Protein AF-A0A3A5S696-F1 (afdb_monomer_lite)

Foldseek 3Di:
DDPVVVVVVVVVVVVVVVVVVVVVVVVVVVVVVVVVVVVVVVVVVVVVVVVVVVCVVVVVVVCVVVVQQDVLVVVLVVLVVQLVVLVVLLVVLVPDDDPVSSVVSNVSSVVSNVVSVVVNVVSVVVNVVSVVVVVVVVVD

Radius of gyration: 38.75 Å; chains: 1; bounding box: 88×54×99 Å

Secondary structure (DSSP, 8-state):
--HHHHHHHHHHHHHHHHHHHHHHHHHHHHHHHHHHHHHHHHHHHHHHHHHHHHHHHTTHHHHTTSTTTHHHHHHHHHHHHHHHHHHHHHHHHHHSS-HHHHHHHHHHHHHHHHHHHHHHHHHHHHHHHHHHHHHHHTT-

pLDDT: mean 76.32, std 10.0, range [46.38, 89.44]

Structure (mmCIF, N/CA/C/O backbone):
data_AF-A0A3A5S696-F1
#
_entry.id   AF-A0A3A5S696-F1
#
loop_
_atom_site.group_PDB
_atom_site.id
_atom_site.type_symbol
_atom_site.label_atom_id
_atom_site.label_alt_id
_atom_site.label_comp_id
_atom_site.label_asym_id
_atom_site.label_entity_id
_atom_site.label_seq_id
_atom_site.pdbx_PDB_ins_code
_atom_site.Cartn_x
_atom_site.Cartn_y
_atom_site.Cartn_z
_atom_site.occupancy
_atom_site.B_iso_or_equiv
_atom_site.auth_seq_id
_atom_site.auth_comp_id
_atom_site.auth_asym_id
_atom_site.auth_atom_id
_atom_site.pdbx_PDB_model_num
ATOM 1 N N . MET A 1 1 ? 60.175 -32.050 -62.794 1.00 61.44 1 MET A N 1
ATOM 2 C CA . MET A 1 1 ? 59.669 -31.277 -61.624 1.00 61.44 1 MET A CA 1
ATOM 3 C C . MET A 1 1 ? 60.598 -31.523 -60.432 1.00 61.44 1 MET A C 1
ATOM 5 O O . MET A 1 1 ? 60.726 -32.666 -60.021 1.00 61.44 1 MET A O 1
ATOM 9 N N . THR A 1 2 ? 61.292 -30.511 -59.898 1.00 75.62 2 THR A N 1
ATOM 10 C CA . THR A 1 2 ? 62.273 -30.696 -58.803 1.00 75.62 2 THR A CA 1
ATOM 11 C C . THR A 1 2 ? 61.589 -30.851 -57.436 1.00 75.62 2 THR A C 1
ATOM 13 O O . THR A 1 2 ? 60.561 -30.217 -57.181 1.00 75.62 2 THR A O 1
ATOM 16 N N . LYS A 1 3 ? 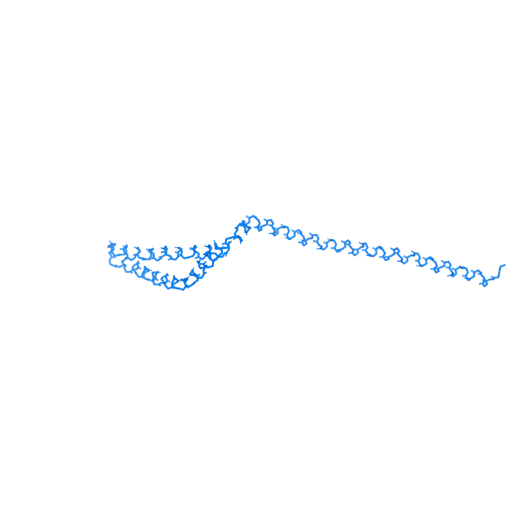62.163 -31.652 -56.516 1.00 78.62 3 LYS A N 1
ATOM 17 C CA . LYS A 1 3 ? 61.605 -31.920 -55.164 1.00 78.62 3 LYS A CA 1
ATOM 18 C C . LYS A 1 3 ? 61.197 -30.638 -54.412 1.00 78.62 3 LYS A C 1
ATOM 20 O O . LYS A 1 3 ? 60.161 -30.601 -53.751 1.00 78.62 3 LYS A O 1
ATOM 25 N N . ARG A 1 4 ? 61.958 -29.550 -54.587 1.00 77.94 4 ARG A N 1
ATOM 26 C CA . ARG A 1 4 ? 61.688 -28.229 -53.984 1.00 77.94 4 ARG A CA 1
ATOM 27 C C . ARG A 1 4 ? 60.389 -27.575 -54.479 1.00 77.94 4 ARG A C 1
ATOM 29 O O . ARG A 1 4 ? 59.733 -26.874 -53.713 1.00 77.94 4 ARG A O 1
ATOM 36 N N . LYS A 1 5 ? 59.994 -27.792 -55.738 1.00 79.12 5 LYS A N 1
ATOM 37 C CA . LYS A 1 5 ? 58.765 -27.214 -56.312 1.00 79.12 5 LYS A CA 1
ATOM 38 C C . LYS A 1 5 ? 57.515 -27.932 -55.785 1.00 79.12 5 LYS A C 1
ATOM 40 O O . LYS A 1 5 ? 56.550 -27.267 -55.424 1.00 79.12 5 LYS A O 1
ATOM 45 N N . LYS A 1 6 ? 57.576 -29.261 -55.617 1.00 81.00 6 LYS A N 1
ATOM 46 C CA . LYS A 1 6 ? 56.490 -30.069 -55.023 1.00 81.00 6 LYS A CA 1
ATOM 47 C C . LYS A 1 6 ? 56.220 -29.689 -53.559 1.00 81.00 6 LYS A C 1
ATOM 49 O O . LYS A 1 6 ? 55.062 -29.550 -53.178 1.00 81.00 6 LYS A O 1
ATOM 54 N N . LYS A 1 7 ? 57.277 -29.421 -52.778 1.00 85.62 7 LYS A N 1
ATOM 55 C CA . LYS A 1 7 ? 57.160 -28.962 -51.380 1.00 85.62 7 LYS A CA 1
ATOM 56 C C . LYS A 1 7 ? 56.453 -27.602 -51.262 1.00 85.62 7 LYS A C 1
ATOM 58 O O . LYS A 1 7 ? 55.552 -27.458 -50.448 1.00 85.62 7 LYS A O 1
ATOM 63 N N . ARG A 1 8 ? 56.784 -26.630 -52.125 1.00 85.38 8 ARG A N 1
ATOM 64 C CA . ARG A 1 8 ? 56.113 -25.313 -52.128 1.00 85.38 8 ARG A CA 1
ATOM 65 C C . ARG A 1 8 ? 54.622 -25.400 -52.465 1.00 85.38 8 ARG A C 1
ATOM 67 O O . ARG A 1 8 ? 53.825 -24.668 -51.887 1.00 85.38 8 ARG A O 1
ATOM 74 N N . ILE A 1 9 ? 54.244 -26.290 -53.382 1.00 85.69 9 ILE A N 1
ATOM 75 C CA . ILE A 1 9 ? 52.841 -26.476 -53.772 1.00 85.69 9 ILE A CA 1
ATOM 76 C C . ILE A 1 9 ? 52.042 -27.135 -52.639 1.00 85.69 9 ILE A C 1
ATOM 78 O O . ILE A 1 9 ? 50.966 -26.641 -52.310 1.00 85.69 9 ILE A O 1
ATOM 82 N N . SER A 1 10 ? 52.570 -28.178 -51.983 1.00 85.06 10 SER A N 1
ATOM 83 C CA . SER A 1 10 ? 51.858 -28.815 -50.861 1.00 85.06 10 SER A CA 1
ATOM 84 C C . SER A 1 10 ? 51.701 -27.875 -49.663 1.00 85.06 10 SER A C 1
ATOM 86 O O . SER A 1 10 ? 50.660 -27.856 -49.011 1.00 85.06 10 SER A O 1
ATOM 88 N N . GLU A 1 11 ? 52.700 -27.036 -49.408 1.00 85.75 11 GLU A N 1
ATOM 89 C CA . GLU A 1 11 ? 52.672 -26.052 -48.329 1.00 85.75 11 GLU A CA 1
ATOM 90 C C . GLU A 1 11 ? 51.697 -24.897 -48.610 1.00 85.75 11 GLU A C 1
ATOM 92 O O . GLU A 1 11 ? 51.051 -24.389 -47.690 1.00 85.75 11 GLU A O 1
ATOM 97 N N . LYS A 1 12 ? 51.526 -24.519 -49.885 1.00 86.81 12 LYS A N 1
ATOM 98 C CA . LYS A 1 12 ? 50.481 -23.580 -50.315 1.00 86.81 12 LYS A CA 1
ATOM 99 C C . LYS A 1 12 ? 49.085 -24.194 -50.155 1.00 86.81 12 LYS A C 1
ATOM 101 O O . LYS A 1 12 ? 48.197 -23.531 -49.629 1.00 86.81 12 LYS A O 1
ATOM 106 N N . MET A 1 13 ? 48.920 -25.470 -50.512 1.00 85.00 13 MET A N 1
ATOM 107 C CA . MET A 1 13 ? 47.651 -26.192 -50.361 1.00 85.00 13 MET A CA 1
ATOM 108 C C . MET A 1 13 ? 47.253 -26.360 -48.888 1.00 85.00 13 MET A C 1
ATOM 110 O O . MET A 1 13 ? 46.096 -26.165 -48.527 1.00 85.00 13 MET A O 1
ATOM 114 N N . ARG A 1 14 ? 48.224 -26.641 -48.008 1.00 81.38 14 ARG A N 1
ATOM 115 C CA . ARG A 1 14 ? 47.998 -26.738 -46.558 1.00 81.38 14 ARG A CA 1
ATOM 116 C C . ARG A 1 14 ? 47.533 -25.408 -45.967 1.00 81.38 14 ARG A C 1
ATOM 118 O O . ARG A 1 14 ? 46.592 -25.396 -45.183 1.00 81.38 14 ARG A O 1
ATOM 125 N N . ARG A 1 15 ? 48.161 -24.292 -46.356 1.00 80.00 15 ARG A N 1
ATOM 126 C CA . ARG A 1 15 ? 47.741 -22.949 -45.917 1.00 80.00 15 ARG A CA 1
ATOM 127 C C . ARG A 1 15 ? 46.339 -22.599 -46.403 1.00 80.00 15 ARG A C 1
ATOM 129 O O . ARG A 1 15 ? 45.557 -22.078 -45.617 1.00 80.00 15 ARG A O 1
ATOM 136 N N . TYR A 1 16 ? 46.021 -22.941 -47.649 1.00 78.69 16 TYR A N 1
ATOM 137 C CA . TYR A 1 16 ? 44.696 -22.718 -48.219 1.00 78.69 16 TYR A CA 1
ATOM 138 C C . TYR A 1 16 ? 43.603 -23.518 -47.486 1.00 78.69 16 TYR A C 1
ATOM 140 O O . TYR A 1 16 ? 42.595 -22.947 -47.075 1.00 78.69 16 TYR A O 1
ATOM 148 N N . ASN A 1 17 ? 43.845 -24.803 -47.203 1.00 79.75 17 ASN A N 1
ATOM 149 C CA . ASN A 1 17 ? 42.917 -25.625 -46.417 1.00 79.75 17 ASN A CA 1
ATOM 150 C C . ASN A 1 17 ? 42.736 -25.100 -44.986 1.00 79.75 17 ASN A C 1
ATOM 152 O O . ASN A 1 17 ? 41.609 -25.014 -44.508 1.00 79.75 17 ASN A O 1
ATOM 156 N N . LEU A 1 18 ? 43.816 -24.667 -44.324 1.00 74.81 18 LEU A N 1
ATOM 157 C CA . LEU A 1 18 ? 43.708 -24.038 -43.003 1.00 74.81 18 LEU A CA 1
ATOM 158 C C . LEU A 1 18 ? 42.900 -22.732 -43.042 1.00 74.81 18 LEU A C 1
ATOM 160 O O . LEU A 1 18 ? 42.140 -22.462 -42.114 1.00 74.81 18 LEU A O 1
ATOM 164 N N . SER A 1 19 ? 43.042 -21.923 -44.097 1.00 74.31 19 SER A N 1
ATOM 165 C CA . SER A 1 19 ? 42.269 -20.683 -44.241 1.00 74.31 19 SER A CA 1
ATOM 166 C C . SER A 1 19 ? 40.788 -20.911 -44.540 1.00 74.31 19 SER A C 1
ATOM 168 O O . SER A 1 19 ? 39.983 -20.058 -44.192 1.00 74.31 19 SER A O 1
ATOM 170 N N . LEU A 1 20 ? 40.418 -22.048 -45.134 1.00 72.06 20 LEU A N 1
ATOM 171 C CA . LEU A 1 20 ? 39.020 -22.432 -45.363 1.00 72.06 20 LEU A CA 1
ATOM 172 C C . LEU A 1 20 ? 38.348 -23.005 -44.108 1.00 72.06 20 LEU A C 1
ATOM 174 O O . LEU A 1 20 ? 37.140 -22.858 -43.937 1.00 72.06 20 LEU A O 1
ATOM 178 N N . GLN A 1 21 ? 39.124 -23.623 -43.214 1.00 69.19 21 GLN A N 1
ATOM 179 C CA . GLN A 1 21 ? 38.606 -24.274 -42.009 1.00 69.19 21 GLN A CA 1
ATOM 180 C C . GLN A 1 21 ? 38.319 -23.281 -40.867 1.00 69.19 21 GLN A C 1
ATOM 182 O O . GLN A 1 21 ? 37.314 -23.419 -40.169 1.00 69.19 21 GLN A O 1
ATOM 187 N N . ARG A 1 22 ? 39.137 -22.225 -40.713 1.00 67.56 22 ARG A N 1
ATOM 188 C CA . ARG A 1 22 ? 38.939 -21.197 -39.666 1.00 67.56 22 ARG A CA 1
ATOM 189 C C . ARG A 1 22 ? 37.576 -20.481 -39.739 1.00 67.56 22 ARG A C 1
ATOM 191 O O . ARG A 1 22 ? 36.921 -20.395 -38.702 1.00 67.56 22 ARG A O 1
ATOM 198 N N . PRO A 1 23 ? 37.092 -20.024 -40.912 1.00 73.56 23 PRO A N 1
ATOM 199 C CA . PRO A 1 23 ? 35.795 -19.361 -41.022 1.00 73.56 23 PRO A CA 1
ATOM 200 C C . PRO A 1 23 ? 34.625 -20.261 -40.617 1.00 73.56 23 PRO A C 1
ATOM 202 O O . PRO A 1 23 ? 33.674 -19.790 -39.997 1.00 73.56 23 PRO A O 1
ATOM 205 N N . GLN A 1 24 ? 34.695 -21.561 -40.929 1.00 74.44 24 GLN A N 1
ATOM 206 C CA . GLN A 1 24 ? 33.642 -22.512 -40.566 1.00 74.44 24 GLN A CA 1
ATOM 207 C C . GLN A 1 24 ? 33.613 -22.793 -39.061 1.00 74.44 24 GLN A C 1
ATOM 209 O O . GLN A 1 24 ? 32.535 -22.859 -38.470 1.00 74.44 24 GLN A O 1
ATOM 214 N N . GLU A 1 25 ? 34.775 -22.907 -38.418 1.00 80.81 25 GLU A N 1
ATOM 215 C CA . GLU A 1 25 ? 34.855 -23.082 -36.966 1.00 80.81 25 GLU A CA 1
ATOM 216 C C . GLU A 1 25 ? 34.387 -21.836 -36.205 1.00 80.81 25 GLU A C 1
ATOM 218 O O . GLU A 1 25 ? 33.643 -21.959 -35.230 1.00 80.81 25 GLU A O 1
ATOM 223 N N . GLU A 1 26 ? 34.753 -20.638 -36.664 1.00 81.69 26 GLU A N 1
ATOM 224 C CA . GLU A 1 26 ? 34.275 -19.378 -36.083 1.00 81.69 26 GLU A CA 1
ATOM 225 C C . GLU A 1 26 ? 32.767 -19.192 -36.261 1.00 81.69 26 GLU A C 1
ATOM 227 O O . GLU A 1 26 ? 32.088 -18.718 -35.347 1.00 81.69 26 GLU A O 1
ATOM 232 N N . PHE A 1 27 ? 32.221 -19.580 -37.415 1.00 82.56 27 PHE A N 1
ATOM 233 C CA . PHE A 1 27 ? 30.780 -19.546 -37.646 1.00 82.56 27 PHE A CA 1
ATOM 234 C C . PHE A 1 27 ? 30.053 -20.529 -36.723 1.00 82.56 27 PHE A C 1
ATOM 236 O O . PHE A 1 27 ? 29.081 -20.162 -36.064 1.00 82.56 27 PHE A O 1
ATOM 243 N N . ARG A 1 28 ? 30.576 -21.753 -36.581 1.00 82.31 28 ARG A N 1
ATOM 244 C CA . ARG A 1 28 ? 30.014 -22.764 -35.678 1.00 82.31 28 ARG A CA 1
ATOM 245 C C . ARG A 1 28 ? 30.053 -22.316 -34.216 1.00 82.31 28 ARG A C 1
ATOM 247 O O . ARG A 1 28 ? 29.081 -22.526 -33.496 1.00 82.31 28 ARG A O 1
ATOM 254 N N . ARG A 1 29 ? 31.132 -21.657 -33.780 1.00 85.12 29 ARG A N 1
ATOM 255 C CA . ARG A 1 29 ? 31.226 -21.067 -32.432 1.00 85.12 29 ARG A CA 1
ATOM 256 C C . ARG A 1 29 ? 30.197 -19.956 -32.225 1.00 85.12 29 ARG A C 1
ATOM 258 O O . ARG A 1 29 ? 29.503 -19.988 -31.215 1.00 85.12 29 ARG A O 1
ATOM 265 N N . ARG A 1 30 ? 30.031 -19.053 -33.198 1.00 86.38 30 ARG A N 1
ATOM 266 C CA . ARG A 1 30 ? 29.023 -17.978 -33.141 1.00 86.38 30 ARG A CA 1
ATOM 267 C C . ARG A 1 30 ? 27.589 -18.501 -33.075 1.00 86.38 30 ARG A C 1
ATOM 269 O O . ARG A 1 30 ? 26.780 -17.932 -32.354 1.00 86.38 30 ARG A O 1
ATOM 276 N N . VAL A 1 31 ? 27.277 -19.586 -33.785 1.00 86.44 31 VAL A N 1
ATOM 277 C CA . VAL A 1 31 ? 25.954 -20.233 -33.715 1.00 86.44 31 VAL A CA 1
ATOM 278 C C . VAL A 1 31 ? 25.715 -20.867 -32.341 1.00 86.44 31 VAL A C 1
ATOM 280 O O . VAL A 1 31 ? 24.646 -20.705 -31.767 1.00 86.44 31 VAL A O 1
ATOM 283 N N . ILE A 1 32 ? 26.716 -21.540 -31.769 1.00 87.19 32 ILE A N 1
ATOM 284 C CA . ILE A 1 32 ? 26.596 -22.131 -30.425 1.00 87.19 32 ILE A CA 1
ATOM 285 C C . ILE A 1 32 ? 26.434 -21.038 -29.358 1.00 87.19 32 ILE A C 1
ATOM 287 O O . ILE A 1 32 ? 25.647 -21.186 -28.424 1.00 87.19 32 ILE A O 1
ATOM 291 N N . GLU A 1 33 ? 27.173 -19.939 -29.485 1.00 84.75 33 GLU A N 1
ATOM 292 C CA . GLU A 1 33 ? 27.078 -18.795 -28.581 1.00 84.75 33 GLU A CA 1
ATOM 293 C C . GLU A 1 33 ? 25.721 -18.088 -28.703 1.00 84.75 33 GLU A C 1
ATOM 295 O O . GLU A 1 33 ? 25.086 -17.807 -27.688 1.00 84.75 33 GLU A O 1
ATOM 300 N N . SER A 1 34 ? 25.205 -17.889 -29.920 1.00 81.25 34 SER A N 1
ATOM 301 C CA . SER A 1 34 ? 23.883 -17.288 -30.127 1.00 81.25 34 SER A CA 1
ATOM 302 C C . SER A 1 34 ? 22.742 -18.182 -29.628 1.00 81.25 34 SER A C 1
ATOM 304 O O . SER A 1 34 ? 21.797 -17.675 -29.019 1.00 81.25 34 SER A O 1
ATOM 306 N N . GLU A 1 35 ? 22.843 -19.506 -29.787 1.00 83.06 35 GLU A N 1
ATOM 307 C CA . GLU A 1 35 ? 21.894 -20.455 -29.194 1.00 83.06 35 GLU A CA 1
ATOM 308 C C . GLU A 1 35 ? 21.912 -20.422 -27.660 1.00 83.06 35 GLU A C 1
ATOM 310 O O . GLU A 1 35 ? 20.851 -20.499 -27.036 1.00 83.06 35 GLU A O 1
ATOM 315 N N . ARG A 1 36 ? 23.088 -20.270 -27.033 1.00 82.19 36 ARG A N 1
ATOM 316 C CA . ARG A 1 36 ? 23.199 -20.106 -25.571 1.00 82.19 36 ARG A CA 1
ATOM 317 C C . ARG A 1 36 ? 22.563 -18.804 -25.103 1.00 82.19 36 ARG A C 1
ATOM 319 O O . ARG A 1 36 ? 21.732 -18.833 -24.200 1.00 82.19 36 ARG A O 1
ATOM 326 N N . MET A 1 37 ? 22.868 -17.698 -25.779 1.00 75.81 37 MET A N 1
ATOM 327 C CA . MET A 1 37 ? 22.283 -16.388 -25.482 1.00 75.81 37 MET A CA 1
ATOM 328 C C . MET A 1 37 ? 20.754 -16.403 -25.624 1.00 75.81 37 MET A C 1
ATOM 330 O O . MET A 1 37 ? 20.050 -15.758 -24.850 1.00 75.81 37 MET A O 1
ATOM 334 N N . ARG A 1 38 ? 20.212 -17.169 -26.581 1.00 75.06 38 ARG A N 1
ATOM 335 C CA . ARG A 1 38 ? 18.763 -17.350 -26.739 1.00 75.06 38 ARG A CA 1
ATOM 336 C C . ARG A 1 38 ? 18.161 -18.192 -25.609 1.00 75.06 38 ARG A C 1
ATOM 338 O O . ARG A 1 38 ? 17.151 -17.791 -25.034 1.00 75.06 38 ARG A O 1
ATOM 345 N N . LYS A 1 39 ? 18.812 -19.301 -25.235 1.00 78.38 39 LYS A N 1
ATOM 346 C CA . LYS A 1 39 ? 18.390 -20.156 -24.109 1.00 78.38 39 LYS A CA 1
ATOM 347 C C . LYS A 1 39 ? 18.445 -19.450 -22.754 1.00 78.38 39 LYS A C 1
ATOM 349 O O . LYS A 1 39 ? 17.663 -19.808 -21.880 1.00 78.38 39 LYS A O 1
ATOM 354 N N . GLU A 1 40 ? 19.318 -18.461 -22.573 1.00 75.50 40 GLU A N 1
ATOM 355 C CA . GLU A 1 40 ? 19.349 -17.626 -21.362 1.00 75.50 40 GLU A CA 1
ATOM 356 C C . GLU A 1 40 ? 18.266 -16.535 -21.354 1.00 75.50 40 GLU A C 1
ATOM 358 O O . GLU A 1 40 ? 17.700 -16.249 -20.299 1.00 75.50 40 GLU A O 1
ATOM 363 N N . ARG A 1 41 ? 17.897 -15.974 -22.515 1.00 73.00 41 ARG A N 1
ATOM 364 C CA . ARG A 1 41 ? 16.844 -14.942 -22.611 1.00 73.00 41 ARG A CA 1
ATOM 365 C C . ARG A 1 41 ? 15.425 -15.499 -22.482 1.00 73.00 41 ARG A C 1
ATOM 367 O O . ARG A 1 41 ? 14.589 -14.885 -21.824 1.00 73.00 41 ARG A O 1
ATOM 374 N N . GLU A 1 42 ? 15.151 -16.682 -23.027 1.00 7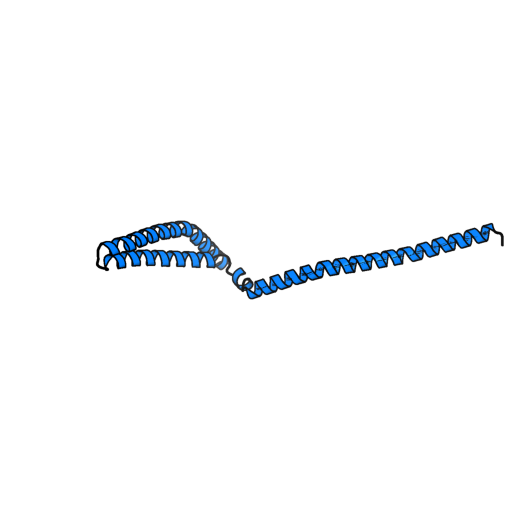6.25 42 GLU A N 1
ATOM 375 C CA . GLU A 1 42 ? 13.830 -17.330 -22.946 1.00 76.25 42 GLU A CA 1
ATOM 376 C C . GLU A 1 42 ? 13.270 -17.523 -21.515 1.00 76.25 42 GLU A C 1
ATOM 378 O O . GLU A 1 42 ? 12.076 -17.292 -21.297 1.00 76.25 42 GLU A O 1
ATOM 383 N N . PRO A 1 43 ? 14.039 -17.974 -20.502 1.00 77.31 43 PRO A N 1
ATOM 384 C CA . PRO A 1 43 ? 13.534 -18.100 -19.139 1.00 77.31 43 PRO A CA 1
ATOM 385 C C . PRO A 1 43 ? 13.322 -16.741 -18.466 1.00 77.31 43 PRO A C 1
ATOM 387 O O . PRO A 1 43 ? 12.385 -16.619 -17.672 1.00 77.31 43 PRO A O 1
ATOM 390 N N . GLU A 1 44 ? 14.132 -15.725 -18.776 1.00 77.56 44 GLU A N 1
ATOM 391 C CA . GLU A 1 44 ? 13.897 -14.361 -18.292 1.00 77.56 44 GLU A CA 1
ATOM 392 C C . GLU A 1 44 ? 12.626 -13.765 -18.891 1.00 77.56 44 GLU A C 1
ATOM 394 O O . GLU A 1 44 ? 11.799 -13.221 -18.157 1.00 77.56 44 GLU A O 1
ATOM 399 N N . GLU A 1 45 ? 12.417 -13.923 -20.196 1.00 79.88 45 GLU A N 1
ATOM 400 C CA . GLU A 1 45 ? 11.207 -13.465 -20.876 1.00 79.88 45 GLU A CA 1
ATOM 401 C C . GLU A 1 45 ? 9.967 -14.173 -20.327 1.00 79.88 45 GLU A C 1
ATOM 403 O O . GLU A 1 45 ? 9.002 -13.507 -19.948 1.00 79.88 45 GLU A O 1
ATOM 408 N N . ARG A 1 46 ? 10.028 -15.496 -20.114 1.00 79.56 46 ARG A N 1
ATOM 409 C CA . ARG A 1 46 ? 8.943 -16.249 -19.460 1.00 79.56 46 ARG A CA 1
ATOM 410 C C . ARG A 1 46 ? 8.695 -15.821 -18.014 1.00 79.56 46 ARG A C 1
ATOM 412 O O . ARG A 1 46 ? 7.557 -15.883 -17.544 1.00 79.56 46 ARG A O 1
ATOM 419 N N . ARG A 1 47 ? 9.722 -15.406 -17.262 1.00 77.81 47 ARG A N 1
ATOM 420 C CA . ARG A 1 47 ? 9.532 -14.818 -15.921 1.00 77.81 47 ARG A CA 1
ATOM 421 C C . ARG A 1 47 ? 8.866 -13.448 -16.016 1.00 77.81 47 ARG A C 1
ATOM 423 O O . ARG A 1 47 ? 7.914 -13.213 -15.279 1.00 77.81 47 ARG A O 1
ATOM 430 N N . ARG A 1 48 ? 9.292 -12.583 -16.941 1.00 79.56 48 ARG A N 1
ATOM 431 C CA . ARG A 1 48 ? 8.690 -11.255 -17.167 1.00 79.56 48 ARG A CA 1
ATOM 432 C C . ARG A 1 48 ? 7.249 -11.352 -17.657 1.00 79.56 48 ARG A C 1
ATOM 434 O O . ARG A 1 48 ? 6.418 -10.543 -17.264 1.00 79.56 48 ARG A O 1
ATOM 441 N N . GLU A 1 49 ? 6.923 -12.333 -18.488 1.00 82.38 49 GLU A N 1
ATOM 442 C CA . GLU A 1 49 ? 5.550 -12.601 -18.923 1.00 82.38 49 GLU A CA 1
ATOM 443 C C . GLU A 1 49 ? 4.678 -13.151 -17.803 1.00 82.38 49 GLU A C 1
ATOM 445 O O . GLU A 1 49 ? 3.560 -12.671 -17.627 1.00 82.38 49 GLU A O 1
ATOM 450 N N . ARG A 1 50 ? 5.183 -14.106 -17.008 1.00 82.44 50 ARG A N 1
ATOM 451 C CA . ARG A 1 50 ? 4.481 -14.566 -15.801 1.00 82.44 50 ARG A CA 1
ATOM 452 C C . ARG A 1 50 ? 4.244 -13.415 -14.840 1.00 82.44 50 ARG A C 1
ATOM 454 O O . ARG A 1 50 ? 3.134 -13.277 -14.353 1.00 82.44 50 ARG A O 1
ATOM 461 N N . TRP A 1 51 ? 5.240 -12.559 -14.634 1.00 75.88 51 TRP A N 1
ATOM 462 C CA . TRP A 1 51 ? 5.115 -11.382 -13.784 1.00 75.88 51 TRP A CA 1
ATOM 463 C C . TRP A 1 51 ? 4.118 -10.363 -14.347 1.00 75.88 51 TRP A C 1
ATOM 465 O O . TRP A 1 51 ? 3.283 -9.873 -13.601 1.00 75.88 51 TRP A O 1
ATOM 475 N N . ARG A 1 52 ? 4.109 -10.105 -15.663 1.00 78.94 52 ARG A N 1
ATOM 476 C CA . ARG A 1 52 ? 3.102 -9.247 -16.317 1.00 78.94 52 ARG A CA 1
ATOM 477 C C . ARG A 1 52 ? 1.689 -9.825 -16.223 1.00 78.94 52 ARG A C 1
ATOM 479 O O . ARG A 1 52 ? 0.762 -9.084 -15.917 1.00 78.94 52 ARG A O 1
ATOM 486 N N . LYS A 1 53 ? 1.512 -11.133 -16.441 1.00 80.50 53 LYS A N 1
ATOM 487 C CA . LYS A 1 53 ? 0.219 -11.820 -16.267 1.00 80.50 53 LYS A CA 1
ATOM 488 C C . LYS A 1 53 ? -0.232 -11.799 -14.812 1.00 80.50 53 LYS A C 1
ATOM 490 O O . LYS A 1 53 ? -1.395 -11.525 -14.562 1.00 80.50 53 LYS A O 1
ATOM 495 N N . TRP A 1 54 ? 0.683 -12.030 -13.875 1.00 76.50 54 TRP A N 1
ATOM 496 C CA . TRP A 1 54 ? 0.415 -11.957 -12.441 1.00 76.50 54 TRP A CA 1
ATOM 497 C C . TRP A 1 54 ? 0.025 -10.535 -12.026 1.00 76.50 54 TRP A C 1
ATOM 499 O O . TRP A 1 54 ? -0.985 -10.354 -11.362 1.00 76.50 54 TRP A O 1
ATOM 509 N N . LYS A 1 55 ? 0.732 -9.515 -12.526 1.00 70.31 55 LYS A N 1
ATOM 510 C CA . LYS A 1 55 ? 0.418 -8.096 -12.310 1.00 70.31 55 LYS A CA 1
ATOM 511 C C . LYS A 1 55 ? -0.931 -7.692 -12.925 1.00 70.31 55 LYS A C 1
ATOM 513 O O . LYS A 1 55 ? -1.669 -6.932 -12.311 1.00 70.31 55 LYS A O 1
ATOM 518 N N . LYS A 1 56 ? -1.289 -8.239 -14.093 1.00 70.38 56 LYS A N 1
ATOM 519 C CA . LYS A 1 56 ? -2.608 -8.050 -14.722 1.00 70.38 56 LYS A CA 1
ATOM 520 C C . LYS A 1 56 ? -3.723 -8.775 -13.957 1.00 70.38 56 LYS A C 1
ATOM 522 O O . LYS A 1 56 ? -4.805 -8.227 -13.810 1.00 70.38 56 LYS A O 1
ATOM 527 N N . TRP A 1 57 ? -3.454 -9.980 -13.449 1.00 71.69 57 TRP A N 1
ATOM 528 C CA . TRP A 1 57 ? -4.394 -10.760 -12.637 1.00 71.69 57 TRP A CA 1
ATOM 529 C C . TRP A 1 57 ? -4.652 -10.120 -11.271 1.00 71.69 57 TRP A C 1
ATOM 531 O O . TRP A 1 57 ? -5.779 -10.128 -10.797 1.00 71.69 57 TRP A O 1
ATOM 541 N N . LEU A 1 58 ? -3.634 -9.491 -10.679 1.00 64.44 58 LEU A N 1
ATOM 542 C CA . LEU A 1 58 ? -3.773 -8.703 -9.456 1.00 64.44 58 LEU A CA 1
ATOM 543 C C . LEU A 1 58 ? -4.572 -7.397 -9.636 1.00 64.44 58 LEU A C 1
ATOM 545 O O . LEU A 1 58 ? -4.731 -6.665 -8.666 1.00 64.44 58 LEU A O 1
ATOM 549 N N . GLY A 1 59 ? -5.019 -7.058 -10.851 1.00 63.31 59 GLY A N 1
ATOM 550 C CA . GLY A 1 59 ? -5.669 -5.773 -11.129 1.00 63.31 59 GLY A CA 1
ATOM 551 C C . GLY A 1 59 ? -4.729 -4.572 -10.978 1.00 63.31 59 GLY A C 1
ATOM 552 O O . GLY A 1 59 ? -5.169 -3.433 -11.053 1.00 63.31 59 GLY A O 1
ATOM 553 N N . LEU A 1 60 ? -3.419 -4.796 -10.801 1.00 56.03 60 LEU A N 1
ATOM 554 C CA . LEU A 1 60 ? -2.439 -3.734 -10.552 1.00 56.03 60 LEU A CA 1
ATOM 555 C C . LEU A 1 60 ? -2.311 -2.750 -11.727 1.00 56.03 60 LEU A C 1
ATOM 557 O O . LEU A 1 60 ? -1.800 -1.657 -11.533 1.00 56.03 60 LEU A O 1
ATOM 561 N N . ALA A 1 61 ? -2.742 -3.142 -12.931 1.00 51.00 61 ALA A N 1
ATOM 562 C CA . ALA A 1 61 ? -2.807 -2.253 -14.091 1.00 51.00 61 ALA A CA 1
ATOM 563 C C . ALA A 1 61 ? -3.918 -1.194 -13.961 1.00 51.00 61 ALA A C 1
ATOM 565 O O . ALA A 1 61 ? -3.715 -0.076 -14.419 1.00 51.00 61 ALA A O 1
ATOM 566 N N . ASP A 1 62 ? -5.024 -1.521 -13.284 1.00 50.78 62 ASP A N 1
ATOM 567 C CA . ASP A 1 62 ? -6.103 -0.567 -12.992 1.00 50.78 62 ASP A CA 1
ATOM 568 C C . ASP A 1 62 ? -5.793 0.256 -11.727 1.00 50.78 62 ASP A C 1
ATOM 570 O O . ASP A 1 62 ? -6.204 1.406 -11.608 1.00 50.78 62 ASP A O 1
ATOM 574 N N . PHE A 1 63 ? -5.004 -0.288 -10.790 1.00 46.38 63 PHE A N 1
ATOM 575 C CA . PHE A 1 63 ? -4.567 0.456 -9.599 1.00 46.38 63 PHE A CA 1
ATOM 576 C C . PHE A 1 63 ? -3.512 1.528 -9.897 1.00 46.38 63 PHE A C 1
ATOM 578 O O . PHE A 1 63 ? -3.535 2.577 -9.260 1.00 46.38 63 PHE A O 1
ATOM 585 N N . THR A 1 64 ? -2.637 1.328 -10.891 1.00 52.09 64 THR A N 1
ATOM 586 C CA . THR A 1 64 ? -1.601 2.322 -11.234 1.00 52.09 64 THR A CA 1
ATOM 587 C C . THR A 1 64 ? -2.153 3.656 -11.739 1.00 52.09 64 THR A C 1
ATOM 589 O O . THR A 1 64 ? -1.460 4.665 -11.652 1.00 52.09 64 THR A O 1
ATOM 592 N N . GLU A 1 65 ? -3.392 3.688 -12.235 1.00 51.56 65 GLU A N 1
ATOM 593 C CA . GLU A 1 65 ? -4.061 4.924 -12.669 1.00 51.56 65 GLU A CA 1
ATOM 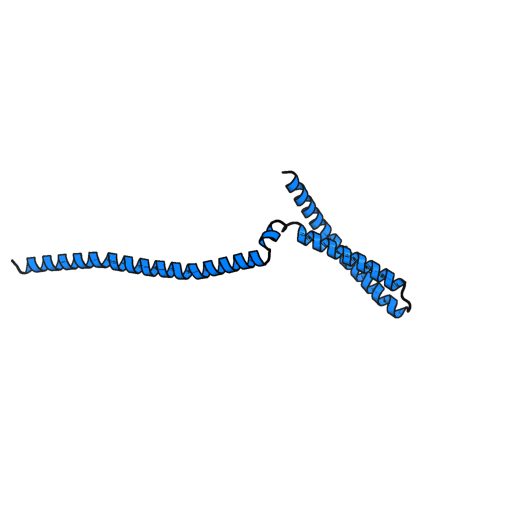594 C C . GLU A 1 65 ? -4.694 5.694 -11.486 1.00 51.56 65 GLU A C 1
ATOM 596 O O . GLU A 1 65 ? -4.955 6.889 -11.584 1.00 51.56 65 GLU A O 1
ATOM 601 N N . TYR A 1 66 ? -4.844 5.045 -10.321 1.00 49.47 66 TYR A N 1
ATOM 602 C CA . TYR A 1 66 ? -5.432 5.604 -9.091 1.00 49.47 66 TYR A CA 1
ATOM 603 C C . TYR A 1 66 ? -4.468 5.622 -7.883 1.00 49.47 66 TYR A C 1
ATOM 605 O O . TYR A 1 66 ? -4.888 5.874 -6.748 1.00 49.47 66 TYR A O 1
ATOM 613 N N . ASP A 1 67 ? -3.171 5.391 -8.109 1.00 54.47 67 ASP A N 1
ATOM 614 C CA . ASP A 1 67 ? -2.163 5.106 -7.070 1.00 54.47 67 ASP A CA 1
ATOM 615 C C . ASP A 1 67 ? -1.761 6.309 -6.183 1.00 54.47 67 ASP A C 1
ATOM 617 O O . ASP A 1 67 ? -1.029 6.149 -5.209 1.00 54.47 67 ASP A O 1
ATOM 621 N N . GLY A 1 68 ? -2.229 7.527 -6.465 1.00 62.97 68 GLY A N 1
ATOM 622 C CA . GLY A 1 68 ? -1.867 8.719 -5.679 1.00 62.97 68 GLY A CA 1
ATOM 623 C C . GLY A 1 68 ? -2.774 8.981 -4.462 1.00 62.97 68 GLY A C 1
ATOM 624 O O . GLY A 1 68 ? -2.273 9.104 -3.344 1.00 62.97 68 GLY A O 1
ATOM 625 N N . PRO A 1 69 ? -4.108 9.090 -4.639 1.00 64.94 69 PRO A N 1
ATOM 626 C CA . PRO A 1 69 ? -5.015 9.541 -3.573 1.00 64.94 69 PRO A CA 1
ATOM 627 C C . PRO A 1 69 ? -5.758 8.429 -2.834 1.00 64.94 69 PRO A C 1
ATOM 629 O O . PRO A 1 69 ? -6.159 8.601 -1.682 1.00 64.94 69 PRO A O 1
ATOM 632 N N . PHE A 1 70 ? -6.034 7.321 -3.521 1.00 67.56 70 PHE A N 1
ATOM 633 C CA . PHE A 1 70 ? -7.108 6.407 -3.137 1.00 67.56 70 PHE A CA 1
ATOM 634 C C . PHE A 1 70 ? -6.806 5.612 -1.853 1.00 67.56 70 PHE A C 1
ATOM 636 O O . PHE A 1 70 ? -7.658 5.591 -0.961 1.00 67.56 70 PHE A O 1
ATOM 643 N N . PRO A 1 71 ? -5.592 5.053 -1.658 1.00 72.44 71 PRO A N 1
ATOM 644 C CA . PRO A 1 71 ? -5.238 4.380 -0.405 1.00 72.44 71 PRO A CA 1
ATOM 645 C C . PRO A 1 71 ? -5.233 5.328 0.805 1.00 72.44 71 PRO A C 1
ATOM 647 O O . PRO A 1 71 ? -5.577 4.925 1.916 1.00 72.44 71 PRO A O 1
ATOM 650 N N . ILE A 1 72 ? -4.878 6.598 0.587 1.00 74.25 72 ILE A N 1
ATOM 651 C CA . ILE A 1 72 ? -4.831 7.642 1.623 1.00 74.25 72 ILE A CA 1
ATOM 652 C C . ILE A 1 72 ? -6.249 8.093 1.994 1.00 74.25 72 ILE A C 1
ATOM 654 O O . ILE A 1 72 ? -6.553 8.330 3.160 1.00 74.25 72 ILE A O 1
ATOM 658 N N . PHE A 1 73 ? -7.147 8.173 1.015 1.00 73.56 73 PHE A N 1
ATOM 659 C CA . PHE A 1 73 ? -8.553 8.463 1.267 1.00 73.56 73 PHE A CA 1
ATOM 660 C C . PHE A 1 73 ? -9.241 7.317 2.020 1.00 73.56 73 PHE A C 1
ATOM 662 O O . PHE A 1 73 ? -9.930 7.556 3.011 1.00 73.56 73 PHE A O 1
ATOM 669 N N . ILE A 1 74 ? -9.003 6.066 1.608 1.00 79.81 74 ILE A N 1
ATOM 670 C CA . ILE A 1 74 ? -9.529 4.881 2.301 1.00 79.81 74 ILE A CA 1
ATOM 671 C C . ILE A 1 74 ? -9.028 4.836 3.747 1.00 79.81 74 ILE A C 1
ATOM 673 O O . ILE A 1 74 ? -9.822 4.590 4.656 1.00 79.81 74 ILE A O 1
ATOM 677 N N . SER A 1 75 ? -7.740 5.106 3.986 1.00 78.81 75 SER A N 1
ATOM 678 C CA . SER A 1 75 ? -7.197 5.118 5.347 1.00 78.81 75 SER A CA 1
ATOM 679 C C . SER A 1 75 ? -7.820 6.227 6.200 1.00 78.81 75 SER A C 1
ATOM 681 O O . SER A 1 75 ? -8.201 5.974 7.342 1.00 78.81 75 SER A O 1
ATOM 683 N N . ALA A 1 76 ? -8.022 7.424 5.646 1.00 80.31 76 ALA A N 1
ATOM 684 C CA . ALA A 1 76 ? -8.691 8.523 6.337 1.00 80.31 76 ALA A CA 1
ATOM 685 C C . ALA A 1 76 ? -10.138 8.184 6.730 1.00 80.31 76 ALA A C 1
ATOM 687 O O . ALA A 1 76 ? -10.532 8.396 7.879 1.00 80.31 76 ALA A O 1
ATOM 688 N N . VAL A 1 77 ? -10.914 7.609 5.804 1.00 83.62 77 VAL A N 1
ATOM 689 C CA . VAL A 1 77 ? -12.287 7.146 6.071 1.00 83.62 77 VAL A CA 1
ATOM 690 C C . VAL A 1 77 ? -12.287 6.045 7.133 1.00 83.62 77 VAL A C 1
ATOM 692 O O . VAL A 1 77 ? -13.108 6.071 8.048 1.00 83.62 77 VAL A O 1
ATOM 695 N N . PHE A 1 78 ? -11.335 5.116 7.074 1.00 84.88 78 PHE A N 1
ATOM 696 C CA . PHE A 1 78 ? -11.195 4.051 8.063 1.00 84.88 78 PHE A CA 1
ATOM 697 C C . PHE A 1 78 ? -10.931 4.596 9.476 1.00 84.88 78 PHE A C 1
ATOM 699 O O . PHE A 1 78 ? -11.620 4.212 10.424 1.00 84.88 78 PHE A O 1
ATOM 706 N N . PHE A 1 79 ? -10.002 5.546 9.633 1.00 82.75 79 PHE A N 1
ATOM 707 C CA . PHE A 1 79 ? -9.748 6.181 10.931 1.00 82.75 79 PHE A CA 1
ATOM 708 C C . PHE A 1 79 ? -10.935 7.013 11.430 1.00 82.75 79 PHE A C 1
ATOM 710 O O . PHE A 1 79 ? -11.182 7.043 12.636 1.00 82.75 79 PHE A O 1
ATOM 717 N N . LEU A 1 80 ? -11.703 7.633 10.530 1.00 86.69 80 LEU A N 1
ATOM 718 C CA . LEU A 1 80 ? -12.938 8.335 10.885 1.00 86.69 80 LEU A CA 1
ATOM 719 C C . LEU A 1 80 ? -14.005 7.372 11.432 1.00 86.69 80 LEU A C 1
ATOM 721 O O . LEU A 1 80 ? -14.636 7.667 12.447 1.00 86.69 80 LEU A O 1
ATOM 725 N N . VAL A 1 81 ? -14.177 6.202 10.808 1.00 88.56 81 VAL A N 1
ATOM 726 C CA . VAL A 1 81 ? -15.094 5.155 11.293 1.00 88.56 81 VAL A CA 1
ATOM 727 C C . VAL A 1 81 ? -14.662 4.648 12.670 1.00 88.56 81 VAL A C 1
ATOM 729 O O . VAL A 1 81 ? -15.502 4.503 13.556 1.00 88.56 81 VAL A O 1
ATOM 732 N N . ILE A 1 82 ? -13.359 4.442 12.889 1.00 87.81 82 ILE A N 1
ATOM 733 C CA . ILE A 1 82 ? -12.819 4.052 14.202 1.00 87.81 82 ILE A CA 1
ATOM 734 C C . ILE A 1 82 ? -13.082 5.133 15.254 1.00 87.81 82 ILE A C 1
ATOM 736 O O . ILE A 1 82 ? -13.476 4.812 16.375 1.00 87.81 82 ILE A O 1
ATOM 740 N N . PHE A 1 83 ? -12.901 6.406 14.901 1.00 86.56 83 PHE A N 1
ATOM 741 C CA . PHE A 1 83 ? -13.163 7.527 15.798 1.00 86.56 83 PHE A CA 1
ATOM 742 C C . PHE A 1 83 ? -14.639 7.575 16.223 1.00 86.56 83 PHE A C 1
ATOM 744 O O . PHE A 1 83 ? -14.943 7.609 17.417 1.00 86.56 83 PHE A O 1
ATOM 751 N N . LEU A 1 84 ? -15.566 7.475 15.267 1.00 88.44 84 LEU A N 1
ATOM 752 C CA . LEU A 1 84 ? -17.007 7.411 15.544 1.00 88.44 84 LEU A CA 1
ATOM 753 C C . LEU A 1 84 ? -17.393 6.153 16.340 1.00 88.44 84 LEU A C 1
ATOM 755 O O . LEU A 1 84 ? -18.240 6.218 17.235 1.00 88.44 84 LEU A O 1
ATOM 759 N N . GLY A 1 85 ? -16.744 5.021 16.062 1.00 87.38 85 GLY A N 1
ATOM 760 C CA . GLY A 1 85 ? -16.911 3.777 16.812 1.00 87.38 85 GLY A CA 1
ATOM 761 C C . GLY A 1 85 ? -16.458 3.907 18.267 1.00 87.38 85 GLY A C 1
ATOM 762 O O . GLY A 1 85 ? -17.156 3.452 19.171 1.00 87.38 85 GLY A O 1
ATOM 763 N N . GLY A 1 86 ? -15.341 4.593 18.511 1.00 86.56 86 GLY A N 1
ATOM 764 C CA . GLY A 1 86 ? -14.851 4.895 19.854 1.00 86.56 86 GLY A CA 1
ATOM 765 C C . GLY A 1 86 ? -15.813 5.788 20.647 1.00 86.56 86 GLY A C 1
ATOM 766 O O . GLY A 1 86 ? -16.102 5.487 21.804 1.00 86.56 86 GLY A O 1
ATOM 767 N N . ILE A 1 87 ? -16.386 6.824 20.019 1.00 86.31 87 ILE A N 1
ATOM 768 C CA . ILE A 1 87 ? -17.435 7.657 20.641 1.00 86.31 87 ILE A CA 1
ATOM 769 C C . ILE A 1 87 ? -18.671 6.806 20.950 1.00 86.31 87 ILE A C 1
ATOM 771 O O . ILE A 1 87 ? -19.217 6.876 22.050 1.00 86.31 87 ILE A O 1
ATOM 775 N N . SER A 1 88 ? -19.087 5.962 20.006 1.00 84.50 88 SER A N 1
ATOM 776 C CA . SER A 1 88 ? -20.241 5.074 20.181 1.00 84.50 88 SER A CA 1
ATOM 777 C C . SER A 1 88 ? -20.031 4.087 21.334 1.00 84.50 88 SER A C 1
ATOM 779 O O . SER A 1 88 ? -20.953 3.848 22.109 1.00 84.50 88 SER A O 1
ATOM 781 N N . LEU A 1 89 ? -18.813 3.564 21.509 1.00 84.06 89 LEU A N 1
ATOM 782 C CA . LEU A 1 89 ? -18.421 2.730 22.652 1.00 84.06 89 LEU A CA 1
ATOM 783 C C . LEU A 1 89 ? -18.507 3.485 23.983 1.00 84.06 89 LEU A C 1
ATOM 785 O O . LEU A 1 89 ? -19.018 2.927 24.955 1.00 84.06 89 LEU A O 1
ATOM 789 N N . CYS A 1 90 ? -18.079 4.751 24.023 1.00 82.69 90 CYS A N 1
ATOM 790 C CA . CYS A 1 90 ? -18.242 5.599 25.207 1.00 82.69 90 CYS A CA 1
ATOM 791 C C . CYS A 1 90 ? -19.721 5.785 25.569 1.00 82.69 90 CYS A C 1
ATOM 793 O O . CYS A 1 90 ? -20.095 5.625 26.731 1.00 82.69 90 CYS A O 1
ATOM 795 N N . VAL A 1 91 ? -20.569 6.077 24.577 1.00 81.88 91 VAL A N 1
ATOM 796 C CA . VAL A 1 91 ? -22.014 6.272 24.776 1.00 81.88 91 VAL A CA 1
ATOM 797 C C . VAL A 1 91 ? -22.683 4.970 25.224 1.00 81.88 91 VAL A C 1
ATOM 799 O O . VAL A 1 91 ? -23.405 4.961 26.216 1.00 81.88 91 VAL A O 1
ATOM 802 N N . LEU A 1 92 ? -22.402 3.845 24.564 1.00 81.81 92 LEU A N 1
ATOM 803 C CA . LEU A 1 92 ? -22.939 2.533 24.946 1.00 81.81 92 LEU A CA 1
ATOM 804 C C . LEU A 1 92 ? -22.492 2.097 26.344 1.00 81.81 92 LEU A C 1
ATOM 806 O O . LEU A 1 92 ? -23.274 1.483 27.072 1.00 81.81 92 LEU A O 1
ATOM 810 N N . GLY A 1 93 ? -21.255 2.427 26.719 1.00 77.31 93 GLY A N 1
ATOM 811 C CA . GLY A 1 93 ? -20.766 2.273 28.081 1.00 77.31 93 GLY A CA 1
ATOM 812 C C . GLY A 1 93 ? -21.641 3.053 29.057 1.00 77.31 93 GLY A C 1
ATOM 813 O O . GLY A 1 93 ? -22.158 2.468 29.997 1.00 77.31 93 GLY A O 1
ATOM 814 N N . LEU A 1 94 ? -21.926 4.326 28.783 1.00 77.56 94 LEU A N 1
ATOM 815 C CA . LEU A 1 94 ? -22.745 5.178 29.653 1.00 77.56 94 LEU A CA 1
ATOM 816 C C . LEU A 1 94 ? -24.164 4.626 29.925 1.00 77.56 94 LEU A C 1
ATOM 818 O O . LEU A 1 94 ? -24.689 4.818 31.018 1.00 77.56 94 LEU A O 1
ATOM 822 N N . PHE A 1 95 ? -24.772 3.912 28.969 1.00 74.50 95 PHE A N 1
ATOM 823 C CA . PHE A 1 95 ? -26.161 3.431 29.071 1.00 74.50 95 PHE A CA 1
ATOM 824 C C . PHE A 1 95 ? -26.332 1.988 29.598 1.00 74.50 95 PHE A C 1
ATOM 826 O O . PHE A 1 95 ? -27.451 1.605 29.943 1.00 74.50 95 PHE A O 1
ATOM 833 N N . LYS A 1 96 ? -25.273 1.168 29.699 1.00 67.25 96 LYS A N 1
ATOM 834 C CA . LYS A 1 96 ? -25.367 -0.219 30.216 1.00 67.25 96 LYS A CA 1
ATOM 835 C C . LYS A 1 96 ? -25.098 -0.295 31.729 1.00 67.25 96 LYS A C 1
ATOM 837 O O . LYS A 1 96 ? -23.965 -0.114 32.159 1.00 67.25 96 LYS A O 1
ATOM 842 N N . GLY A 1 97 ? -26.109 -0.636 32.537 1.00 65.94 97 GLY A N 1
ATOM 843 C CA . GLY A 1 97 ? -25.920 -1.039 33.946 1.00 65.94 97 GLY A CA 1
ATOM 844 C C . GLY A 1 97 ? -25.437 -2.490 34.002 1.00 65.94 97 GLY A C 1
ATOM 845 O O . GLY A 1 97 ? -26.045 -3.309 33.308 1.00 65.94 97 GLY A O 1
ATOM 846 N N . PRO A 1 98 ? -24.346 -2.856 34.717 1.00 68.88 98 PRO A N 1
ATOM 847 C CA . PRO A 1 98 ? -23.799 -2.330 35.984 1.00 68.88 98 PRO A CA 1
ATOM 848 C C . PRO A 1 98 ? -22.410 -1.626 35.927 1.00 68.88 98 PRO A C 1
ATOM 850 O O . PRO A 1 98 ? -21.591 -1.886 35.047 1.00 68.88 98 PRO A O 1
ATOM 853 N N . TYR A 1 99 ? -22.094 -0.823 36.961 1.00 61.62 99 TYR A N 1
ATOM 854 C CA . TYR A 1 99 ? -20.907 0.062 37.098 1.00 61.62 99 TYR A CA 1
ATOM 855 C C . TYR A 1 99 ? -19.539 -0.544 36.703 1.00 61.62 99 TYR A C 1
ATOM 857 O O . TYR A 1 99 ? -18.724 0.123 36.071 1.00 61.62 99 TYR A O 1
ATOM 865 N N . LYS A 1 100 ? -19.254 -1.811 37.042 1.00 62.09 100 LYS A N 1
ATOM 866 C CA . LYS A 1 100 ? -17.961 -2.456 36.710 1.00 62.09 100 LYS A CA 1
ATOM 867 C C . LYS A 1 100 ? -17.807 -2.790 35.223 1.00 62.09 100 LYS A C 1
ATOM 869 O O . LYS A 1 100 ? -16.701 -2.721 34.696 1.00 62.09 100 LYS A O 1
ATOM 874 N N . ILE A 1 101 ? -18.904 -3.139 34.551 1.00 62.97 101 ILE A N 1
ATOM 875 C CA . ILE A 1 101 ? -18.920 -3.444 33.110 1.00 62.97 101 ILE A CA 1
ATOM 876 C C . ILE A 1 101 ? -18.917 -2.138 32.299 1.00 62.97 101 ILE A C 1
ATOM 878 O O . ILE A 1 101 ? -18.594 -2.152 31.120 1.00 62.97 101 ILE A O 1
ATOM 882 N N . GLN A 1 102 ? -19.205 -1.007 32.949 1.00 67.50 102 GLN A N 1
ATOM 883 C CA . GLN A 1 102 ? -19.273 0.334 32.375 1.00 67.50 102 GLN A CA 1
ATOM 884 C C . GLN A 1 102 ? -17.899 0.969 32.122 1.00 67.50 102 GLN A C 1
ATOM 886 O O . GLN A 1 102 ? -17.664 1.562 31.073 1.00 67.50 102 GLN A O 1
ATOM 891 N N . ILE A 1 103 ? -16.963 0.814 33.064 1.00 74.38 103 ILE A N 1
ATOM 892 C CA . ILE A 1 103 ? -15.657 1.495 33.019 1.00 74.38 103 ILE A CA 1
ATOM 893 C C . ILE A 1 103 ? -14.785 0.975 31.867 1.00 74.38 103 ILE A C 1
ATOM 895 O O . ILE A 1 103 ? -14.112 1.758 31.205 1.00 74.38 103 ILE A O 1
ATOM 899 N N . MET A 1 104 ? -14.827 -0.330 31.589 1.00 79.69 104 MET A N 1
ATOM 900 C CA . MET A 1 104 ? -14.052 -0.963 30.512 1.00 79.69 104 MET A CA 1
ATOM 901 C C . MET A 1 104 ? -14.369 -0.405 29.107 1.00 79.69 104 MET A C 1
ATOM 903 O O . MET A 1 104 ? -13.454 0.106 28.464 1.00 79.69 104 MET A O 1
ATOM 907 N N . PRO A 1 105 ? -15.619 -0.435 28.604 1.00 80.31 105 PRO A N 1
ATOM 908 C CA . PRO A 1 105 ? -15.960 0.094 27.282 1.00 80.31 105 PRO A CA 1
ATOM 909 C C . PRO A 1 105 ? -15.762 1.610 27.180 1.00 80.31 105 PRO A C 1
ATOM 911 O O . PRO A 1 105 ? -15.377 2.088 26.116 1.00 80.31 105 PRO A O 1
ATOM 914 N N . ILE A 1 106 ? -15.948 2.358 28.275 1.00 82.38 106 ILE A N 1
ATOM 915 C CA . ILE A 1 106 ? -15.664 3.800 28.317 1.00 82.38 106 ILE A CA 1
ATOM 916 C C . ILE A 1 106 ? -14.159 4.051 28.177 1.00 82.38 106 ILE A C 1
ATOM 918 O O . ILE A 1 106 ? -13.747 4.871 27.360 1.00 82.38 106 ILE A O 1
ATOM 922 N N . LEU A 1 107 ? -13.322 3.317 28.914 1.00 84.62 107 LEU A N 1
ATOM 923 C CA . LEU A 1 107 ? -11.868 3.454 28.838 1.00 84.62 107 LEU A CA 1
ATOM 924 C C . LEU A 1 107 ? -11.341 3.079 27.446 1.00 84.62 107 LEU A C 1
ATOM 926 O O . LEU A 1 107 ? -10.554 3.828 26.867 1.00 84.62 107 LEU A O 1
ATOM 930 N N . TYR A 1 108 ? -11.814 1.966 26.877 1.00 85.56 108 TYR A N 1
ATOM 931 C CA . TYR A 1 108 ? -11.457 1.568 25.513 1.00 85.56 108 TYR A CA 1
ATOM 932 C C . TYR A 1 108 ? -11.944 2.577 24.471 1.00 85.56 108 TYR A C 1
ATOM 934 O O . TYR A 1 108 ? -11.181 2.910 23.567 1.00 85.56 108 TYR A O 1
ATOM 942 N N . GLY A 1 109 ? -13.163 3.105 24.608 1.00 86.62 109 GLY A N 1
ATOM 943 C CA . GLY A 1 109 ? -13.695 4.141 23.723 1.00 86.62 109 GLY A CA 1
ATOM 944 C C . GLY A 1 109 ? -12.874 5.435 23.768 1.00 86.62 109 GLY A C 1
ATOM 945 O O . GLY A 1 109 ? -12.530 5.985 22.721 1.00 86.62 109 GLY A O 1
ATOM 946 N N . ILE A 1 110 ? -12.461 5.883 24.958 1.00 87.94 110 ILE A N 1
ATOM 947 C CA . ILE A 1 110 ? -11.609 7.073 25.132 1.00 87.94 110 ILE A CA 1
ATOM 948 C C . ILE A 1 110 ? -10.218 6.846 24.522 1.00 87.94 110 ILE A C 1
ATOM 950 O O . ILE A 1 110 ? -9.706 7.699 23.798 1.00 87.94 110 ILE A O 1
ATOM 954 N N . LEU A 1 111 ? -9.605 5.684 24.752 1.00 87.88 111 LEU A N 1
ATOM 955 C CA . LEU A 1 111 ? -8.298 5.366 24.168 1.00 87.88 111 LEU A CA 1
ATOM 956 C C . LEU A 1 111 ? -8.363 5.283 22.635 1.00 87.88 111 LEU A C 1
ATOM 958 O O . LEU A 1 111 ? -7.513 5.858 21.953 1.00 87.88 111 LEU A O 1
ATOM 962 N N . LEU A 1 112 ? -9.394 4.630 22.089 1.00 86.44 112 LEU A N 1
ATOM 963 C CA . LEU A 1 112 ? -9.627 4.530 20.645 1.00 86.44 112 LEU A CA 1
ATOM 964 C C . LEU A 1 112 ? -9.864 5.897 20.002 1.00 86.44 112 LEU A C 1
ATOM 966 O O . LEU A 1 112 ? -9.298 6.175 18.944 1.00 86.44 112 LEU A O 1
ATOM 970 N N . THR A 1 113 ? -10.661 6.764 20.629 1.00 87.25 113 THR A N 1
ATOM 971 C CA . THR A 1 113 ? -10.935 8.118 20.115 1.00 87.25 113 THR A CA 1
ATOM 972 C C . THR A 1 113 ? -9.697 9.004 20.144 1.00 87.25 113 THR A C 1
ATOM 974 O O . THR A 1 113 ? -9.402 9.652 19.144 1.00 87.25 113 THR A O 1
ATOM 977 N N . ILE A 1 114 ? -8.920 9.001 21.231 1.00 88.12 114 ILE A N 1
ATOM 978 C CA . ILE A 1 114 ? -7.678 9.786 21.312 1.00 88.12 114 ILE A CA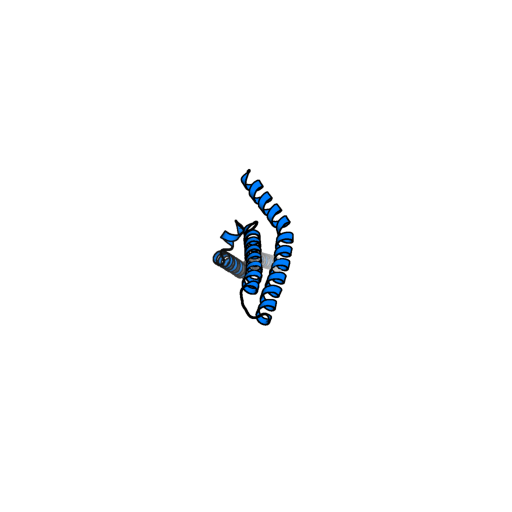 1
ATOM 979 C C . ILE A 1 114 ? -6.662 9.289 20.280 1.00 88.12 114 ILE A C 1
ATOM 981 O O . ILE A 1 114 ? -6.046 10.095 19.579 1.00 88.12 114 ILE A O 1
ATOM 985 N N . TRP A 1 115 ? -6.489 7.972 20.154 1.00 89.44 115 TRP A N 1
ATOM 986 C CA . TRP A 1 115 ? -5.516 7.402 19.225 1.00 89.44 115 TRP A CA 1
ATOM 987 C C . TRP A 1 115 ? -5.893 7.661 17.761 1.00 89.44 115 TRP A C 1
ATOM 989 O O . TRP A 1 115 ? -5.058 8.131 16.985 1.00 89.44 115 TRP A O 1
ATOM 999 N N . SER A 1 116 ? -7.162 7.452 17.400 1.00 83.69 116 SER A N 1
ATOM 1000 C CA . SER A 1 116 ? -7.664 7.740 16.049 1.00 83.69 116 SER A CA 1
ATOM 1001 C C . SER A 1 116 ? -7.657 9.234 15.724 1.00 83.69 116 SER A C 1
ATOM 1003 O O . SER A 1 116 ? -7.268 9.601 14.618 1.00 83.69 116 SER A O 1
ATOM 1005 N N . ALA A 1 117 ? -7.977 10.114 16.677 1.00 86.25 117 ALA A N 1
ATOM 1006 C CA . ALA A 1 117 ? -7.873 11.560 16.481 1.00 86.25 117 ALA A CA 1
ATOM 1007 C C . ALA A 1 117 ? -6.430 11.994 16.202 1.00 86.25 117 ALA A C 1
ATOM 1009 O O . ALA A 1 117 ? -6.184 12.764 15.272 1.00 86.25 117 ALA A O 1
ATOM 1010 N N . LYS A 1 118 ? -5.451 11.470 16.954 1.00 86.81 118 LYS A N 1
ATOM 1011 C CA . LYS A 1 118 ? -4.032 11.753 16.684 1.00 86.81 118 LYS A CA 1
ATOM 1012 C C . LYS A 1 118 ? -3.602 11.232 15.314 1.00 86.81 118 LYS A C 1
ATOM 1014 O O . LYS A 1 11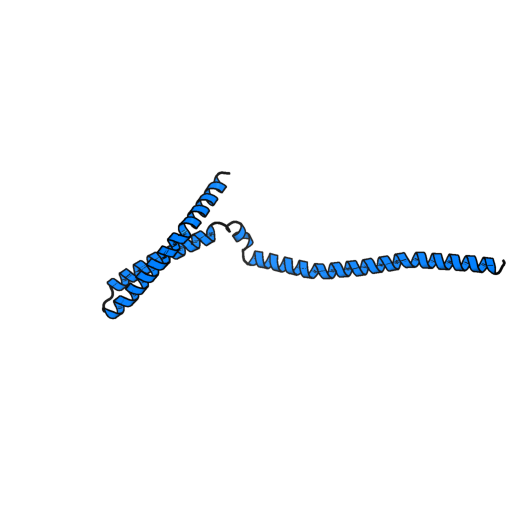8 ? -2.882 11.942 14.616 1.00 86.81 118 LYS A O 1
ATOM 1019 N N . ALA A 1 119 ? -4.064 10.049 14.910 1.00 84.62 119 ALA A N 1
ATOM 1020 C CA . ALA A 1 119 ? -3.815 9.530 13.568 1.00 84.62 119 ALA A CA 1
ATOM 1021 C C . ALA A 1 119 ? -4.402 10.465 12.495 1.00 84.62 119 ALA A C 1
ATOM 1023 O O . ALA A 1 119 ? -3.676 10.889 11.601 1.00 84.62 119 ALA A O 1
ATOM 1024 N N . LEU A 1 120 ? -5.668 10.877 12.623 1.00 83.75 120 LEU A N 1
ATOM 1025 C CA . LEU A 1 120 ? -6.325 11.796 11.685 1.00 83.75 120 LEU A CA 1
ATOM 1026 C C . LEU A 1 120 ? -5.597 13.142 11.566 1.00 83.75 120 LEU A C 1
ATOM 1028 O O . LEU A 1 120 ? -5.435 13.647 10.458 1.00 83.75 120 LEU A O 1
ATOM 1032 N N . ILE A 1 121 ? -5.099 13.695 12.676 1.00 84.38 121 ILE A N 1
ATOM 1033 C CA . ILE A 1 121 ? -4.311 14.940 12.672 1.00 84.38 121 ILE A CA 1
ATOM 1034 C C . ILE A 1 121 ? -3.010 14.771 11.875 1.00 84.38 121 ILE A C 1
ATOM 1036 O O . ILE A 1 121 ? -2.636 15.665 11.119 1.00 84.38 121 ILE A O 1
ATOM 1040 N N . ILE A 1 122 ? -2.333 13.628 12.007 1.00 81.25 122 ILE A N 1
ATOM 1041 C CA . ILE A 1 122 ? -1.105 13.322 11.255 1.00 81.25 122 ILE A CA 1
ATOM 1042 C C . ILE A 1 122 ? -1.413 13.084 9.767 1.00 81.25 122 ILE A C 1
ATOM 1044 O O . ILE A 1 122 ? -0.634 13.490 8.905 1.00 81.25 122 ILE A O 1
ATOM 1048 N N . PHE A 1 123 ? -2.557 12.473 9.450 1.00 77.12 123 PHE A N 1
ATOM 1049 C CA . PHE A 1 123 ? -2.991 12.236 8.070 1.00 77.12 123 PHE A CA 1
ATOM 1050 C C . PHE A 1 123 ? -3.517 13.498 7.370 1.00 77.12 123 PHE A C 1
ATOM 1052 O O . PHE A 1 123 ? -3.453 13.581 6.145 1.00 77.12 123 PHE A O 1
ATOM 1059 N N . TYR A 1 124 ? -3.988 14.503 8.108 1.00 77.69 124 TYR A N 1
ATOM 1060 C CA . TYR A 1 124 ? -4.533 15.746 7.555 1.00 77.69 124 TYR A CA 1
ATOM 1061 C C . TYR A 1 124 ? -3.604 16.498 6.574 1.00 77.69 124 TYR A C 1
ATOM 1063 O O . TYR A 1 124 ? -4.064 16.835 5.480 1.00 77.69 124 TYR A O 1
ATOM 1071 N N . PRO A 1 125 ? -2.311 16.756 6.872 1.00 78.31 125 PRO A N 1
ATOM 1072 C CA . PRO A 1 125 ? -1.409 17.401 5.913 1.00 78.31 125 PRO A CA 1
ATOM 1073 C C . PRO A 1 125 ? -1.187 16.560 4.648 1.00 78.31 125 PRO A C 1
ATOM 1075 O O . PRO A 1 125 ? -1.069 17.121 3.559 1.00 78.31 125 PRO A O 1
ATOM 1078 N N . VAL A 1 126 ? -1.191 15.229 4.774 1.00 75.81 126 VAL A N 1
ATOM 1079 C CA . VAL A 1 126 ? -1.065 14.297 3.643 1.00 75.81 126 VAL A CA 1
ATOM 1080 C C . VAL A 1 126 ? -2.313 14.362 2.761 1.00 75.81 126 VAL A C 1
ATOM 1082 O O . VAL A 1 126 ? -2.200 14.548 1.554 1.00 75.81 126 VAL A O 1
ATOM 1085 N N . LEU A 1 127 ? -3.507 14.303 3.360 1.00 74.44 127 LEU A N 1
ATOM 1086 C CA . LEU A 1 127 ? -4.783 14.475 2.656 1.00 74.44 127 LEU A CA 1
ATOM 1087 C C . LEU A 1 127 ? -4.858 15.824 1.944 1.00 74.44 127 LEU A C 1
ATOM 1089 O O . LEU A 1 127 ? -5.272 15.887 0.791 1.00 74.44 127 LEU A O 1
ATOM 1093 N N . LYS A 1 128 ? -4.421 16.902 2.602 1.00 76.25 128 LYS A N 1
ATOM 1094 C CA . LYS A 1 128 ? -4.386 18.240 2.006 1.00 76.25 128 LYS A CA 1
ATOM 1095 C C . LYS A 1 128 ? -3.492 18.278 0.763 1.00 76.25 128 LYS A C 1
ATOM 1097 O O . LYS A 1 128 ? -3.919 18.803 -0.259 1.00 76.25 128 LYS A O 1
ATOM 1102 N N . ALA A 1 129 ? -2.285 17.715 0.833 1.00 76.19 129 ALA A N 1
ATOM 1103 C CA . ALA A 1 129 ? -1.367 17.654 -0.306 1.00 76.19 129 ALA A CA 1
ATOM 1104 C C . ALA A 1 129 ? -1.942 16.823 -1.465 1.00 76.19 129 ALA A C 1
ATOM 1106 O O . ALA A 1 129 ? -1.879 17.240 -2.619 1.00 76.19 129 ALA A O 1
ATOM 1107 N N . VAL A 1 130 ? -2.571 15.691 -1.146 1.00 72.50 130 VAL A N 1
ATOM 1108 C CA . VAL A 1 130 ? -3.249 14.819 -2.113 1.00 72.50 130 VAL A CA 1
ATOM 1109 C C . VAL A 1 130 ? -4.413 15.532 -2.806 1.00 72.50 130 VAL A C 1
ATOM 1111 O O . VAL A 1 130 ? -4.530 15.458 -4.025 1.00 72.50 130 VAL A O 1
ATOM 1114 N N . ILE A 1 131 ? -5.263 16.236 -2.053 1.00 74.31 131 ILE A N 1
ATOM 1115 C CA . ILE A 1 1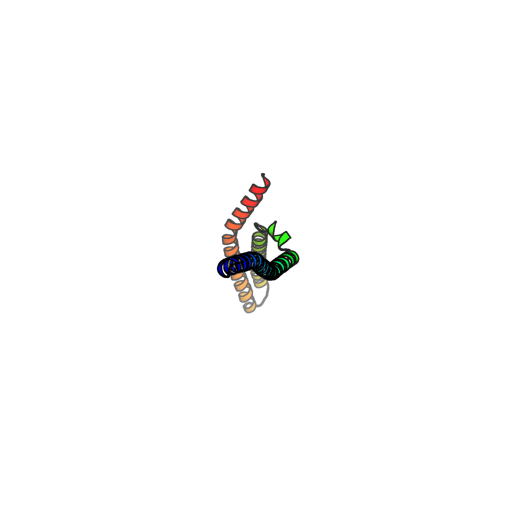31 ? -6.397 16.992 -2.606 1.00 74.31 131 ILE A CA 1
ATOM 1116 C C . ILE A 1 131 ? -5.888 18.102 -3.529 1.00 74.31 131 ILE A C 1
ATOM 1118 O O . ILE A 1 131 ? -6.413 18.260 -4.627 1.00 74.31 131 ILE A O 1
ATOM 1122 N N . ILE A 1 132 ? -4.854 18.843 -3.119 1.00 77.31 132 ILE A N 1
ATOM 1123 C CA . ILE A 1 132 ? -4.253 19.892 -3.955 1.00 77.31 132 ILE A CA 1
ATOM 1124 C C . ILE A 1 132 ? -3.727 19.294 -5.265 1.00 77.31 132 ILE A C 1
ATOM 1126 O O . ILE A 1 132 ? -4.097 19.780 -6.330 1.00 77.31 132 ILE A O 1
ATOM 1130 N N . ALA A 1 133 ? -2.961 18.200 -5.199 1.00 71.88 133 ALA A N 1
ATOM 1131 C CA . ALA A 1 133 ? -2.436 17.522 -6.384 1.00 71.88 133 ALA A CA 1
ATOM 1132 C C . ALA A 1 133 ? -3.551 17.032 -7.331 1.00 71.88 133 ALA A C 1
ATOM 1134 O O . ALA A 1 133 ? -3.462 17.223 -8.540 1.00 71.88 133 ALA A O 1
ATOM 1135 N N . LEU A 1 134 ? -4.637 16.471 -6.784 1.00 67.12 134 LEU A N 1
ATOM 1136 C CA . LEU A 1 134 ? -5.818 16.045 -7.549 1.00 67.12 134 LEU A CA 1
ATOM 1137 C C . LEU A 1 134 ? -6.514 17.203 -8.278 1.00 67.12 134 LEU A C 1
ATOM 1139 O O . LEU A 1 134 ? -6.969 17.045 -9.410 1.00 67.12 134 LEU A O 1
ATOM 1143 N N . PHE A 1 135 ? -6.652 18.356 -7.621 1.00 67.31 135 PHE A N 1
ATOM 1144 C CA . PHE A 1 135 ? -7.317 19.523 -8.206 1.00 67.31 135 PHE A CA 1
ATOM 1145 C C . PHE A 1 135 ? -6.434 20.275 -9.206 1.00 67.31 135 PHE A C 1
ATOM 1147 O O . PHE A 1 135 ? -6.964 20.923 -10.109 1.00 67.31 135 PHE A O 1
ATOM 1154 N N . GLU A 1 136 ? -5.115 20.203 -9.054 1.00 69.12 136 GLU A N 1
ATOM 1155 C CA . GLU A 1 136 ? -4.158 20.829 -9.966 1.00 69.12 136 GLU A CA 1
ATOM 1156 C C . GLU A 1 136 ? -4.065 20.076 -11.301 1.00 69.12 136 GLU A C 1
ATOM 1158 O O . GLU A 1 136 ? -4.052 20.709 -12.355 1.00 69.12 136 GLU A O 1
ATOM 1163 N N . ASP A 1 137 ? -4.143 18.743 -11.277 1.00 58.94 137 ASP A N 1
ATOM 1164 C CA . ASP A 1 137 ? -4.151 17.906 -12.487 1.00 58.94 137 ASP A CA 1
ATOM 1165 C C . ASP A 1 137 ? -5.443 18.074 -13.316 1.00 58.94 137 ASP A C 1
ATOM 1167 O O . ASP A 1 137 ? -5.430 18.049 -14.541 1.00 58.94 137 ASP A O 1
ATOM 1171 N N . ARG A 1 138 ? -6.569 18.369 -12.652 1.00 56.53 138 ARG A N 1
ATOM 1172 C CA . ARG A 1 138 ? -7.881 18.638 -13.279 1.00 56.53 138 ARG A CA 1
ATOM 1173 C C . ARG A 1 138 ? -7.995 20.008 -13.963 1.00 56.53 138 ARG A C 1
ATOM 1175 O O . ARG A 1 138 ? -9.032 20.281 -14.568 1.00 56.53 138 ARG A O 1
ATOM 1182 N N . LYS A 1 139 ? -7.004 20.893 -13.800 1.00 54.41 139 LYS A N 1
ATOM 1183 C CA . LYS A 1 139 ? -6.965 22.231 -14.424 1.00 54.41 139 LYS A CA 1
ATOM 1184 C C . LYS A 1 139 ? -6.140 22.286 -15.717 1.00 54.41 139 LYS A C 1
ATOM 1186 O O . LYS A 1 139 ? -6.090 23.354 -16.328 1.00 54.41 139 LYS A O 1
ATOM 1191 N N . LYS A 1 140 ? -5.503 21.183 -16.114 1.00 46.81 140 LYS A N 1
ATOM 1192 C CA . LYS A 1 140 ? -4.873 21.008 -17.429 1.00 46.81 140 LYS A CA 1
ATOM 1193 C C . LYS A 1 140 ? -5.841 20.362 -18.411 1.00 46.81 140 LYS A C 1
ATOM 1195 O O . LYS A 1 140 ? -5.712 20.691 -19.609 1.00 46.81 140 LYS A O 1
#

Sequence (140 aa):
MTKRKKKRISEKMRRYNLSLQRPQEEFRRRVIESERMRKEREPEERRRERWRKWKKWLGLADFTEYDGPFPIFISAVFFLVIFLGGISLCVLGLFKGPYKIQIMPILYGILLTIWSAKALIIFYPVLKAVIIALFEDRKK